Protein AF-A0A8I0CGJ6-F1 (afdb_monomer_lite)

Structure (mmCIF, N/CA/C/O backbone):
data_AF-A0A8I0CGJ6-F1
#
_entry.id   AF-A0A8I0CGJ6-F1
#
loop_
_atom_site.group_PDB
_atom_site.id
_atom_site.type_symbol
_atom_site.label_atom_id
_atom_site.label_alt_id
_atom_site.label_comp_id
_atom_site.label_asym_id
_atom_site.label_entity_id
_atom_site.label_seq_id
_atom_site.pdbx_PDB_ins_c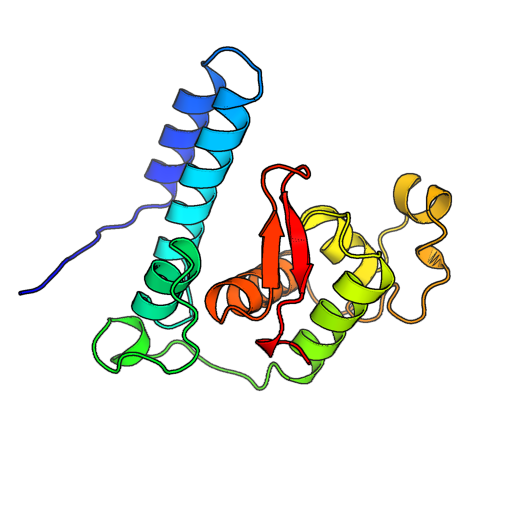ode
_atom_site.Cartn_x
_atom_site.Cartn_y
_atom_site.Cartn_z
_atom_site.occupancy
_atom_site.B_iso_or_equiv
_atom_site.auth_seq_id
_atom_site.auth_comp_id
_atom_site.auth_asym_id
_atom_site.auth_atom_id
_atom_site.pdbx_PDB_model_num
ATOM 1 N N . ALA A 1 1 ? 26.407 -3.279 -15.014 1.00 91.19 1 ALA A N 1
ATOM 2 C CA . ALA A 1 1 ? 26.591 -3.675 -13.604 1.00 91.19 1 ALA A CA 1
ATOM 3 C C . ALA A 1 1 ? 25.308 -4.336 -13.125 1.00 91.19 1 ALA A C 1
ATOM 5 O O . ALA A 1 1 ? 24.252 -3.995 -13.647 1.00 91.19 1 ALA A O 1
ATOM 6 N N . GLU A 1 2 ? 25.407 -5.261 -12.177 1.00 94.88 2 GLU A N 1
ATOM 7 C CA . GLU A 1 2 ? 24.281 -6.017 -11.623 1.00 94.88 2 GLU A CA 1
ATOM 8 C C . GLU A 1 2 ? 24.288 -5.888 -10.095 1.00 94.88 2 GLU A C 1
ATOM 10 O O . GLU A 1 2 ? 25.356 -5.780 -9.490 1.00 94.88 2 GLU A O 1
ATOM 15 N N . ALA A 1 3 ? 23.102 -5.867 -9.486 1.00 97.50 3 ALA A N 1
ATOM 16 C CA . ALA A 1 3 ? 22.920 -5.938 -8.042 1.00 97.50 3 ALA A CA 1
ATOM 17 C C . ALA A 1 3 ? 22.049 -7.159 -7.730 1.00 97.50 3 ALA A C 1
ATOM 19 O O . ALA A 1 3 ? 20.968 -7.295 -8.301 1.00 97.50 3 ALA A O 1
ATOM 20 N N . MET A 1 4 ? 22.521 -8.024 -6.831 1.00 96.75 4 MET A N 1
ATOM 21 C CA . MET A 1 4 ? 21.852 -9.271 -6.456 1.00 96.75 4 MET A CA 1
ATOM 22 C C . MET A 1 4 ? 21.513 -9.249 -4.963 1.00 96.75 4 MET A C 1
ATOM 24 O O . MET A 1 4 ? 22.396 -9.019 -4.137 1.00 96.75 4 MET A O 1
ATOM 28 N N . LEU A 1 5 ? 20.245 -9.491 -4.623 1.00 97.00 5 LEU A N 1
ATOM 29 C CA . LEU A 1 5 ? 19.765 -9.602 -3.244 1.00 97.00 5 LEU A CA 1
ATOM 30 C C . LEU A 1 5 ? 19.311 -11.039 -2.986 1.00 97.00 5 LEU A C 1
ATOM 32 O O . LEU A 1 5 ? 18.306 -11.481 -3.537 1.00 97.00 5 LEU A O 1
ATOM 36 N N . PHE A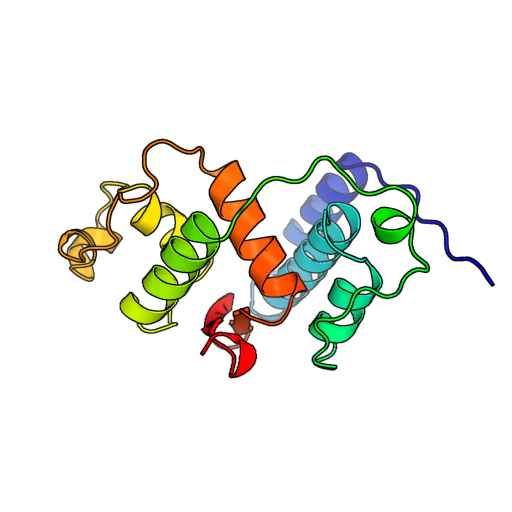 1 6 ? 20.026 -11.743 -2.115 1.00 97.25 6 PHE A N 1
ATOM 37 C CA . PHE A 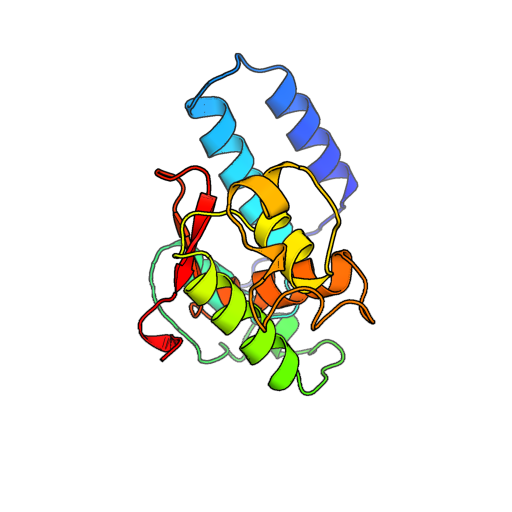1 6 ? 19.556 -12.999 -1.540 1.00 97.25 6 PHE A CA 1
ATOM 38 C C . PHE A 1 6 ? 18.685 -12.653 -0.338 1.00 97.25 6 PHE A C 1
ATOM 40 O O . PHE A 1 6 ? 19.150 -11.983 0.581 1.00 97.25 6 PHE A O 1
ATOM 47 N N . TYR A 1 7 ? 17.412 -13.037 -0.388 1.00 95.75 7 TYR A N 1
ATOM 48 C CA . TYR A 1 7 ? 16.422 -12.632 0.601 1.00 95.75 7 TYR A CA 1
ATOM 49 C C . TYR A 1 7 ? 15.850 -13.842 1.335 1.00 95.75 7 TYR A C 1
ATOM 51 O O . TYR A 1 7 ? 15.227 -14.703 0.712 1.00 95.75 7 TYR A O 1
ATOM 59 N N . ASP A 1 8 ? 16.019 -13.857 2.657 1.00 96.31 8 ASP A N 1
ATOM 60 C CA . ASP A 1 8 ? 15.332 -14.765 3.569 1.00 96.31 8 ASP A CA 1
ATOM 61 C C . ASP A 1 8 ? 14.394 -13.954 4.490 1.00 96.31 8 ASP A C 1
ATOM 63 O O . ASP A 1 8 ? 14.842 -13.027 5.177 1.00 96.31 8 ASP A O 1
ATOM 67 N N . PRO A 1 9 ? 13.085 -14.267 4.554 1.00 91.69 9 PRO A N 1
ATOM 68 C CA . PRO A 1 9 ? 12.170 -13.650 5.515 1.00 91.69 9 PRO A CA 1
ATOM 69 C C . PRO A 1 9 ? 12.632 -13.750 6.982 1.00 91.69 9 PRO A C 1
ATOM 71 O O . PRO A 1 9 ? 12.258 -12.901 7.801 1.00 91.69 9 PRO A O 1
ATOM 74 N N . ALA A 1 10 ? 13.451 -14.748 7.334 1.00 95.31 10 ALA A N 1
ATOM 75 C CA . ALA A 1 10 ? 14.038 -14.886 8.665 1.00 95.31 10 ALA A CA 1
ATOM 76 C C . ALA A 1 10 ? 14.974 -13.716 9.022 1.00 95.31 10 ALA A C 1
ATOM 78 O O . ALA A 1 10 ? 14.956 -13.256 10.168 1.00 95.31 10 ALA A O 1
ATOM 79 N N . ASP A 1 11 ? 15.705 -13.160 8.050 1.00 96.56 11 ASP A N 1
ATOM 80 C CA . ASP A 1 11 ? 16.577 -11.997 8.267 1.00 96.56 11 ASP A CA 1
ATOM 81 C C . ASP A 1 11 ? 15.758 -10.759 8.653 1.00 96.56 11 ASP A C 1
ATOM 83 O O . ASP A 1 11 ? 16.127 -9.987 9.542 1.00 96.56 11 ASP A O 1
ATOM 87 N N . MET A 1 12 ? 14.580 -10.599 8.045 1.00 94.25 12 MET A N 1
ATOM 88 C CA . MET A 1 12 ? 13.643 -9.533 8.402 1.00 94.25 12 MET A CA 1
ATOM 89 C C . MET A 1 12 ? 13.085 -9.699 9.814 1.00 94.25 12 MET A C 1
ATOM 91 O O . MET A 1 12 ? 12.923 -8.708 10.532 1.00 94.25 12 MET A O 1
ATOM 95 N N . ALA A 1 13 ? 12.786 -10.932 10.229 1.00 92.50 13 ALA A N 1
ATOM 96 C CA . ALA A 1 13 ? 12.346 -11.215 11.593 1.00 92.50 13 ALA A CA 1
ATOM 97 C C . ALA A 1 13 ? 13.450 -10.896 12.613 1.00 92.50 13 ALA A C 1
ATOM 99 O O . ALA A 1 13 ? 13.177 -10.276 13.644 1.00 92.50 13 ALA A O 1
ATOM 100 N N . TRP A 1 14 ? 14.700 -11.242 12.298 1.00 96.31 14 TRP A N 1
ATOM 101 C CA . TRP A 1 14 ? 15.856 -10.912 13.129 1.00 96.31 14 TRP A CA 1
ATOM 102 C C . TRP A 1 14 ? 16.058 -9.395 13.266 1.00 96.31 14 TRP A C 1
ATOM 104 O O . TRP A 1 14 ? 16.133 -8.890 14.388 1.00 96.31 14 TRP A O 1
ATOM 114 N N . LEU A 1 15 ? 16.035 -8.648 12.156 1.00 96.69 15 LEU A N 1
ATOM 115 C CA . LEU A 1 15 ? 16.150 -7.183 12.174 1.00 96.69 15 LEU A CA 1
ATOM 116 C C . LEU A 1 15 ? 15.029 -6.516 12.984 1.00 96.69 15 LEU A C 1
ATOM 118 O O . LEU A 1 15 ? 15.279 -5.540 13.693 1.00 96.69 15 LEU A O 1
ATOM 122 N N . ARG A 1 16 ? 13.798 -7.046 12.917 1.00 94.19 16 ARG A N 1
ATOM 123 C CA . ARG A 1 16 ? 12.679 -6.558 13.743 1.00 94.19 16 ARG A CA 1
ATOM 124 C C . ARG A 1 16 ? 12.944 -6.768 15.229 1.00 94.19 16 ARG A C 1
ATOM 126 O O . ARG A 1 16 ? 12.712 -5.843 16.003 1.00 94.19 16 ARG A O 1
ATOM 133 N N . ARG A 1 17 ? 13.481 -7.930 15.615 1.00 95.06 17 ARG A N 1
ATOM 134 C CA . ARG A 1 17 ? 13.849 -8.210 17.009 1.00 95.06 17 ARG A CA 1
ATOM 135 C C . ARG A 1 17 ? 14.907 -7.229 17.514 1.00 95.06 17 ARG A C 1
ATOM 137 O O . ARG A 1 17 ? 14.708 -6.607 18.550 1.00 95.06 17 ARG A O 1
ATOM 144 N N . CYS A 1 18 ? 15.982 -7.024 16.750 1.00 96.19 18 CYS A N 1
ATOM 145 C CA . CYS A 1 18 ? 17.025 -6.051 17.097 1.00 96.19 18 CYS A CA 1
ATOM 146 C C . CYS A 1 18 ? 16.476 -4.626 17.230 1.00 96.19 18 CYS A C 1
ATOM 148 O O . CYS A 1 18 ? 16.958 -3.838 18.041 1.00 96.19 18 CYS A O 1
ATOM 150 N N . LEU A 1 19 ? 15.470 -4.276 16.429 1.00 94.94 19 LEU A N 1
ATOM 151 C CA . LEU A 1 19 ? 14.837 -2.971 16.511 1.00 94.94 19 LEU A CA 1
ATOM 152 C C . LEU A 1 19 ? 13.992 -2.808 17.780 1.00 94.94 19 LEU A C 1
ATOM 154 O O . LEU A 1 19 ? 13.980 -1.729 18.367 1.00 94.94 19 LEU A O 1
ATOM 158 N N . GLU A 1 20 ? 13.296 -3.860 18.203 1.00 91.88 20 GLU A N 1
ATOM 159 C CA . GLU A 1 20 ? 12.437 -3.870 19.395 1.00 91.88 20 GLU A CA 1
ATOM 160 C C . GLU A 1 20 ? 13.213 -3.759 20.710 1.00 91.88 20 GLU A C 1
ATOM 162 O O . GLU A 1 20 ? 12.667 -3.266 21.693 1.00 91.88 20 GLU A O 1
ATOM 167 N N . GLU A 1 21 ? 14.495 -4.123 20.708 1.00 94.62 21 GLU A N 1
ATOM 168 C CA . GLU A 1 21 ? 15.409 -3.940 21.843 1.00 94.62 21 GLU A CA 1
ATOM 169 C C . GLU A 1 21 ? 15.812 -2.464 22.062 1.00 94.62 21 GLU A C 1
ATOM 171 O O . GLU A 1 21 ? 16.326 -2.109 23.125 1.00 94.62 21 GLU A O 1
ATOM 176 N N . LYS A 1 22 ? 15.580 -1.579 21.081 1.00 94.12 22 LYS A N 1
ATOM 177 C CA . LYS A 1 22 ? 15.893 -0.145 21.195 1.00 94.12 22 LYS A CA 1
ATOM 178 C C . LYS A 1 22 ? 14.854 0.615 22.038 1.00 94.12 22 LYS A C 1
ATOM 180 O O . LYS A 1 22 ? 13.699 0.194 22.120 1.00 94.12 22 LYS A O 1
ATOM 185 N N . PRO A 1 23 ? 15.220 1.779 22.614 1.00 94.69 23 PRO A N 1
ATOM 186 C CA . PRO A 1 23 ? 14.270 2.639 23.313 1.00 94.69 23 PRO A CA 1
ATOM 187 C C . PRO A 1 23 ? 13.087 3.030 22.427 1.00 94.69 23 PRO A C 1
ATOM 189 O O . PRO A 1 23 ? 13.263 3.414 21.269 1.00 94.69 23 PRO A O 1
ATOM 192 N N . GLN A 1 24 ? 11.885 2.965 22.998 1.00 92.88 24 GLN A N 1
ATOM 193 C CA . GLN A 1 24 ? 10.669 3.365 22.303 1.00 92.88 24 GLN A CA 1
ATOM 194 C C . GLN A 1 24 ? 10.651 4.867 22.028 1.00 92.88 24 GLN A C 1
ATOM 196 O O . GLN A 1 24 ? 11.099 5.678 22.841 1.00 92.88 24 GLN A O 1
ATOM 201 N N . GLY A 1 25 ? 10.088 5.232 20.881 1.00 89.94 25 GLY A N 1
ATOM 202 C CA . GLY A 1 25 ? 9.882 6.617 20.491 1.00 89.94 25 GLY A CA 1
ATOM 203 C C . GLY A 1 25 ? 9.978 6.817 18.986 1.00 89.94 25 GLY A C 1
ATOM 204 O O . GLY A 1 25 ? 10.171 5.880 18.213 1.00 89.94 25 GLY A O 1
ATOM 205 N N . GLN A 1 26 ? 9.907 8.084 18.582 1.00 87.75 26 GLN A N 1
ATOM 206 C CA . GLN A 1 26 ? 9.835 8.485 17.178 1.00 87.75 26 GLN A CA 1
ATOM 207 C C . GLN A 1 26 ? 10.980 7.924 16.319 1.00 87.75 26 GLN A C 1
ATOM 209 O O . G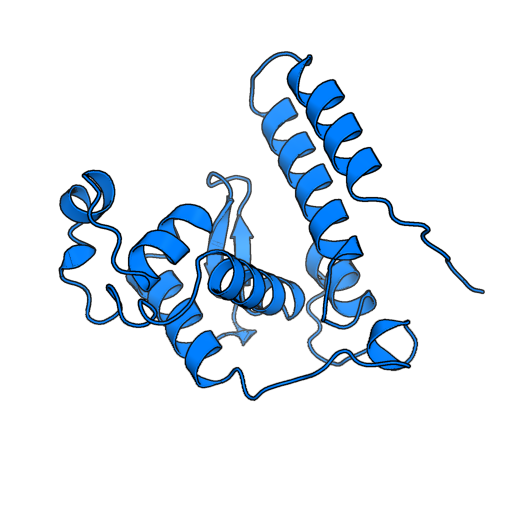LN A 1 26 ? 10.767 7.561 15.164 1.00 87.75 26 GLN A O 1
ATOM 214 N N . LEU A 1 27 ? 12.196 7.831 16.868 1.00 90.31 27 LEU A N 1
ATOM 215 C CA . LEU A 1 27 ? 13.340 7.281 16.140 1.00 90.31 27 LEU A CA 1
ATOM 216 C C . LEU A 1 27 ? 13.144 5.792 15.814 1.00 90.31 27 LEU A C 1
ATOM 218 O O . LEU A 1 27 ? 13.372 5.386 14.674 1.00 90.31 27 LEU A O 1
ATOM 222 N N . GLN A 1 28 ? 12.677 5.000 16.784 1.00 92.06 28 GLN A N 1
ATOM 223 C CA . GLN A 1 28 ? 12.389 3.579 16.585 1.00 92.06 28 GLN A CA 1
ATOM 224 C C . GLN A 1 28 ? 11.268 3.387 15.555 1.00 92.06 28 GLN A C 1
ATOM 226 O O . GLN A 1 28 ? 11.352 2.484 14.724 1.00 92.06 28 GLN A O 1
ATOM 231 N N . ASP A 1 29 ? 10.254 4.257 15.551 1.00 86.25 29 ASP A N 1
ATOM 232 C CA . ASP A 1 29 ? 9.165 4.216 14.567 1.00 86.25 29 ASP A CA 1
ATOM 233 C C . ASP A 1 29 ? 9.662 4.486 13.139 1.00 86.25 29 ASP A C 1
ATOM 235 O O . ASP A 1 29 ? 9.279 3.785 12.198 1.00 86.25 29 ASP A O 1
ATOM 239 N N . ILE A 1 30 ? 10.561 5.462 12.967 1.00 88.81 30 ILE A N 1
ATOM 240 C CA . ILE A 1 30 ? 11.186 5.767 11.671 1.00 88.81 30 ILE A CA 1
ATOM 241 C C . ILE A 1 30 ? 12.024 4.582 11.186 1.00 88.81 30 ILE A C 1
ATOM 243 O O . ILE A 1 30 ? 11.933 4.187 10.022 1.00 88.81 30 ILE A O 1
ATOM 247 N N . GLU A 1 31 ? 12.842 3.996 12.057 1.00 93.31 31 GLU A N 1
ATOM 248 C CA . GLU A 1 31 ? 13.638 2.816 11.714 1.00 93.31 31 GLU A CA 1
ATOM 249 C C . GLU A 1 31 ? 12.752 1.608 11.377 1.00 93.31 31 GLU A C 1
ATOM 251 O O . GLU A 1 31 ? 13.028 0.896 10.409 1.00 93.31 31 GLU A O 1
ATOM 256 N N . ARG A 1 32 ? 11.638 1.421 12.099 1.00 90.94 32 ARG A N 1
ATOM 257 C CA . ARG A 1 32 ? 10.642 0.375 11.814 1.00 90.94 32 ARG A CA 1
ATOM 258 C C . ARG A 1 32 ? 10.032 0.569 10.441 1.00 90.94 32 ARG A C 1
ATOM 260 O O . ARG A 1 32 ? 9.861 -0.396 9.697 1.00 90.94 32 ARG A O 1
ATOM 267 N N . HIS A 1 33 ? 9.730 1.814 10.093 1.00 86.88 33 HIS A N 1
ATOM 268 C CA . HIS A 1 33 ? 9.220 2.150 8.778 1.00 86.88 33 HIS A CA 1
ATOM 269 C C . HIS A 1 33 ? 10.240 1.837 7.673 1.00 86.88 33 HIS A C 1
ATOM 271 O O . HIS A 1 33 ? 9.893 1.145 6.717 1.00 86.88 33 HIS A O 1
ATOM 277 N N . LYS A 1 34 ? 11.505 2.250 7.832 1.00 92.56 34 LYS A N 1
ATOM 278 C CA . LYS A 1 34 ? 12.584 1.930 6.876 1.00 92.56 34 LYS A CA 1
ATOM 279 C C . LYS A 1 34 ? 12.764 0.423 6.695 1.00 92.56 34 LYS A C 1
ATOM 281 O O . LYS A 1 34 ? 12.875 -0.050 5.567 1.00 92.56 34 LYS A O 1
ATOM 286 N N . LEU A 1 35 ? 12.746 -0.335 7.792 1.00 94.25 35 LEU A N 1
ATOM 287 C CA . LEU A 1 35 ? 12.835 -1.791 7.745 1.00 94.25 35 LEU A CA 1
ATOM 288 C C . LEU A 1 35 ? 11.646 -2.389 6.982 1.00 94.25 35 LEU A C 1
ATOM 290 O O . LEU A 1 35 ? 11.832 -3.189 6.069 1.00 94.25 35 LEU A O 1
ATOM 294 N N . ASN A 1 36 ? 10.422 -1.961 7.291 1.00 88.75 36 ASN A N 1
ATOM 295 C CA . ASN A 1 36 ? 9.232 -2.422 6.579 1.00 88.75 36 ASN A CA 1
ATOM 296 C C . ASN A 1 36 ? 9.260 -2.068 5.084 1.00 88.75 36 ASN A C 1
ATOM 298 O O . ASN A 1 36 ? 8.825 -2.887 4.277 1.00 88.75 36 ASN A O 1
ATOM 302 N N . ALA A 1 37 ? 9.798 -0.904 4.706 1.00 90.12 37 ALA A N 1
ATOM 303 C CA . ALA A 1 37 ? 9.992 -0.525 3.307 1.00 90.12 37 ALA A CA 1
ATOM 304 C C . ALA A 1 37 ? 10.995 -1.452 2.597 1.00 90.12 37 ALA A C 1
ATOM 306 O O . ALA A 1 37 ? 10.738 -1.876 1.473 1.00 90.12 37 ALA A O 1
ATOM 307 N N . MET A 1 38 ? 12.087 -1.842 3.265 1.00 94.81 38 MET A N 1
ATOM 308 C CA . MET A 1 38 ? 13.053 -2.805 2.718 1.00 94.81 38 MET A CA 1
ATOM 309 C C . MET A 1 38 ? 12.433 -4.195 2.515 1.00 94.81 38 MET A C 1
ATOM 311 O O . MET A 1 38 ? 12.623 -4.815 1.468 1.00 94.81 38 MET A O 1
ATOM 315 N N . GLY A 1 39 ? 11.635 -4.661 3.481 1.00 92.31 39 GLY A N 1
ATOM 316 C CA . GLY A 1 39 ? 10.871 -5.903 3.338 1.00 92.31 39 GLY A CA 1
ATOM 317 C C . GLY A 1 39 ? 9.874 -5.836 2.178 1.00 92.31 39 GLY A C 1
ATOM 318 O O . GLY A 1 39 ? 9.822 -6.743 1.355 1.00 92.31 39 GLY A O 1
ATOM 319 N N . ALA A 1 40 ? 9.139 -4.726 2.055 1.00 88.88 40 ALA A N 1
ATOM 320 C CA . ALA A 1 40 ? 8.216 -4.508 0.943 1.00 88.88 40 ALA A CA 1
ATOM 321 C C . ALA A 1 40 ? 8.932 -4.459 -0.417 1.00 88.88 40 ALA A C 1
ATOM 323 O O . ALA A 1 40 ? 8.399 -4.980 -1.395 1.00 88.88 40 ALA A O 1
ATOM 324 N N . PHE A 1 41 ? 10.141 -3.890 -0.481 1.00 94.38 41 PHE A N 1
ATOM 325 C CA . PHE A 1 41 ? 10.978 -3.914 -1.679 1.00 94.38 41 PHE A CA 1
ATOM 326 C C . PHE A 1 41 ? 11.385 -5.334 -2.065 1.00 94.38 41 PHE A C 1
ATOM 328 O O . PHE A 1 41 ? 11.260 -5.683 -3.238 1.00 94.38 41 PHE A O 1
ATOM 335 N N . ALA A 1 42 ? 11.835 -6.152 -1.110 1.00 94.06 42 ALA A N 1
ATOM 336 C CA . ALA A 1 42 ? 12.235 -7.535 -1.367 1.00 94.06 42 ALA A CA 1
ATOM 337 C C . ALA A 1 42 ? 11.046 -8.404 -1.818 1.00 94.06 42 ALA A C 1
ATOM 339 O O . ALA A 1 42 ? 11.149 -9.169 -2.777 1.00 94.06 42 ALA A O 1
ATOM 340 N N . GLU A 1 43 ? 9.878 -8.205 -1.208 1.00 90.19 43 GLU A N 1
ATOM 341 C CA . GLU A 1 43 ? 8.643 -8.926 -1.530 1.00 90.19 43 GLU A CA 1
ATOM 342 C C . GLU A 1 43 ? 7.854 -8.322 -2.704 1.00 90.19 43 GLU A C 1
ATOM 344 O O . GLU A 1 43 ? 6.765 -8.800 -2.999 1.00 90.19 43 GLU A O 1
ATOM 349 N N . ALA A 1 44 ? 8.326 -7.259 -3.361 1.00 90.94 44 ALA A N 1
ATOM 350 C CA . ALA A 1 44 ? 7.534 -6.567 -4.376 1.00 90.94 44 ALA A CA 1
ATOM 351 C C . ALA A 1 44 ? 7.196 -7.455 -5.591 1.00 90.94 44 ALA A C 1
ATOM 353 O O . ALA A 1 44 ? 8.071 -8.079 -6.182 1.00 90.94 44 ALA A O 1
ATOM 354 N N . GLN A 1 45 ? 5.929 -7.428 -6.018 1.00 89.31 45 GLN A N 1
ATOM 355 C CA . GLN A 1 45 ? 5.461 -8.008 -7.291 1.00 89.31 45 GLN A CA 1
ATOM 356 C C . GLN A 1 45 ? 5.402 -6.973 -8.431 1.00 89.31 45 GLN A C 1
ATOM 358 O O . GLN A 1 45 ? 4.918 -7.254 -9.523 1.00 89.31 45 GLN A O 1
ATOM 363 N N . THR A 1 46 ? 5.881 -5.757 -8.175 1.00 91.75 46 THR A N 1
ATOM 364 C CA . THR A 1 46 ? 5.987 -4.649 -9.132 1.00 91.75 46 THR A CA 1
ATOM 365 C C . THR A 1 46 ? 7.450 -4.410 -9.489 1.00 91.75 46 THR A C 1
ATOM 367 O O . THR A 1 46 ? 8.343 -4.807 -8.743 1.00 91.75 46 THR A O 1
ATOM 370 N N . CYS A 1 47 ? 7.713 -3.710 -10.596 1.00 95.31 47 CYS A N 1
ATOM 371 C CA . CYS A 1 47 ? 9.071 -3.344 -11.008 1.00 95.31 47 CYS A CA 1
ATOM 372 C C . CYS A 1 47 ? 9.906 -2.800 -9.830 1.00 95.31 47 CYS A C 1
ATOM 374 O O . CYS A 1 47 ? 9.556 -1.773 -9.245 1.00 95.31 47 CYS A O 1
ATOM 376 N N . ARG A 1 48 ? 11.044 -3.443 -9.520 1.00 96.19 48 ARG A N 1
ATOM 377 C CA . ARG A 1 48 ? 11.940 -3.060 -8.407 1.00 96.19 48 ARG A CA 1
ATOM 378 C C . ARG A 1 48 ? 12.353 -1.595 -8.466 1.00 96.19 48 ARG A C 1
ATOM 380 O O . ARG A 1 48 ? 12.421 -0.915 -7.447 1.00 96.19 48 ARG A O 1
ATOM 387 N N . ARG A 1 49 ? 12.629 -1.103 -9.677 1.00 96.00 49 ARG A N 1
ATOM 388 C CA . ARG A 1 49 ? 13.069 0.278 -9.887 1.00 96.00 49 ARG A CA 1
ATOM 389 C C . ARG A 1 49 ? 11.965 1.275 -9.553 1.00 96.00 49 ARG A C 1
ATOM 391 O O . ARG A 1 49 ? 12.279 2.311 -8.990 1.00 96.00 49 ARG A O 1
ATOM 398 N N . LEU A 1 50 ? 10.701 0.955 -9.832 1.00 94.38 50 LEU A N 1
ATOM 399 C CA . LEU A 1 50 ? 9.584 1.810 -9.426 1.00 94.38 50 LEU A CA 1
ATOM 400 C C . LEU A 1 50 ? 9.502 1.929 -7.906 1.00 94.38 50 LEU A C 1
ATOM 402 O O . LEU A 1 50 ? 9.404 3.039 -7.398 1.00 94.38 50 LEU A O 1
ATOM 406 N N . VAL A 1 51 ? 9.638 0.810 -7.186 1.00 94.19 51 VAL A N 1
ATOM 407 C CA . VAL A 1 51 ? 9.645 0.813 -5.714 1.00 94.19 51 VAL A CA 1
ATOM 408 C C . VAL A 1 51 ? 10.742 1.732 -5.172 1.00 94.19 51 VAL A C 1
ATOM 410 O O . VAL A 1 51 ? 10.468 2.577 -4.325 1.00 94.19 51 VAL A O 1
ATOM 413 N N . LEU A 1 52 ? 11.970 1.596 -5.685 1.00 94.75 52 LEU A N 1
ATOM 414 C CA . LEU A 1 52 ? 13.109 2.411 -5.253 1.00 94.75 52 LEU A CA 1
ATOM 415 C C . LEU A 1 52 ? 12.910 3.896 -5.563 1.00 94.75 52 LEU A C 1
ATOM 417 O O . LEU A 1 52 ? 13.070 4.724 -4.673 1.00 94.75 52 LEU A O 1
ATOM 421 N N . LEU A 1 53 ? 12.554 4.237 -6.803 1.00 92.81 53 LEU A N 1
ATOM 422 C CA . LEU A 1 53 ? 12.401 5.632 -7.222 1.00 92.81 53 LEU A CA 1
ATOM 423 C C . LEU A 1 53 ? 11.262 6.319 -6.458 1.00 92.81 53 LEU A C 1
ATOM 425 O O . LEU A 1 53 ? 11.462 7.390 -5.887 1.00 92.81 53 LEU A O 1
ATOM 429 N N . ASN A 1 54 ? 10.107 5.660 -6.337 1.00 90.19 54 ASN A N 1
ATOM 430 C CA . ASN A 1 54 ? 8.965 6.215 -5.612 1.00 90.19 54 ASN A CA 1
ATOM 431 C C . ASN A 1 54 ? 9.233 6.337 -4.102 1.00 90.19 54 ASN A C 1
ATOM 433 O O . ASN A 1 54 ? 8.757 7.287 -3.484 1.00 90.19 54 ASN A O 1
ATOM 437 N N . TYR A 1 55 ? 10.045 5.452 -3.509 1.00 89.62 55 TYR A N 1
ATOM 438 C CA . TYR A 1 55 ? 10.494 5.603 -2.118 1.00 89.62 55 TYR A CA 1
ATOM 439 C C . TYR A 1 55 ? 11.299 6.896 -1.899 1.00 89.62 55 TYR A C 1
ATOM 441 O O . TYR A 1 55 ? 11.140 7.551 -0.869 1.00 89.62 55 TYR A O 1
ATOM 449 N N . PHE A 1 56 ? 12.120 7.300 -2.873 1.00 90.62 56 PHE A N 1
ATOM 450 C CA . PHE A 1 56 ? 12.897 8.546 -2.823 1.00 90.62 56 PHE A CA 1
ATOM 451 C C . PHE A 1 56 ? 12.148 9.776 -3.366 1.00 90.62 56 PHE A C 1
ATOM 453 O O . PHE A 1 56 ? 12.729 10.856 -3.449 1.00 90.62 56 PHE A O 1
ATOM 460 N N . GLY A 1 57 ? 10.860 9.646 -3.698 1.00 85.38 57 GLY A N 1
ATOM 461 C CA . GLY A 1 57 ? 10.052 10.747 -4.229 1.00 85.38 57 GLY A CA 1
ATOM 462 C C . GLY A 1 57 ? 10.269 11.035 -5.718 1.00 85.38 57 GLY A C 1
ATOM 463 O O . GLY A 1 57 ? 9.764 12.035 -6.225 1.00 85.38 57 GLY A O 1
ATOM 464 N N . GLU A 1 58 ? 10.970 10.160 -6.441 1.00 86.88 58 GLU A N 1
ATOM 465 C CA . GLU A 1 58 ? 11.102 10.221 -7.898 1.00 86.88 58 GLU A CA 1
ATOM 466 C C . GLU A 1 58 ? 9.913 9.515 -8.564 1.00 86.88 58 GLU A C 1
ATOM 468 O O . GLU A 1 58 ? 10.004 8.366 -9.000 1.00 86.88 58 GLU A O 1
ATOM 473 N N . GLY A 1 59 ? 8.776 10.218 -8.613 1.00 79.69 59 GLY A N 1
ATOM 474 C CA . GLY A 1 59 ? 7.509 9.718 -9.150 1.00 79.69 59 GLY A CA 1
ATOM 475 C C . GLY A 1 59 ? 7.637 9.098 -10.545 1.00 79.69 59 GLY A C 1
ATOM 476 O O . GLY A 1 59 ? 7.838 9.813 -11.527 1.00 79.69 59 GLY A O 1
ATOM 477 N N . ARG A 1 60 ? 7.477 7.773 -10.648 1.00 84.88 60 ARG A N 1
ATOM 478 C CA . ARG A 1 60 ? 7.464 7.038 -11.923 1.00 84.88 60 ARG A CA 1
ATOM 479 C C . ARG A 1 60 ? 6.431 5.915 -11.896 1.00 84.88 60 ARG A C 1
ATOM 481 O O . ARG A 1 60 ? 6.272 5.238 -10.882 1.00 84.88 60 ARG A O 1
ATOM 488 N N . GLN A 1 61 ? 5.769 5.693 -13.031 1.00 85.31 61 GLN A N 1
ATOM 489 C CA . GLN A 1 61 ? 4.789 4.613 -13.214 1.00 85.31 61 GLN A CA 1
ATOM 490 C C . GLN A 1 61 ? 5.239 3.575 -14.252 1.00 85.31 61 GLN A C 1
ATOM 492 O O . GLN A 1 61 ? 4.806 2.427 -14.208 1.00 85.31 61 GLN A O 1
ATOM 497 N N . GLU A 1 62 ? 6.136 3.951 -15.167 1.00 91.31 62 GLU A N 1
ATOM 498 C CA . GLU A 1 62 ? 6.598 3.060 -16.231 1.00 91.31 62 GLU A CA 1
ATOM 499 C C . GLU A 1 62 ? 7.632 2.033 -15.730 1.00 91.31 62 GLU A C 1
ATOM 501 O O . GLU A 1 62 ? 8.644 2.411 -15.121 1.00 91.31 62 GLU A O 1
ATOM 506 N N . PRO A 1 63 ? 7.424 0.728 -15.995 1.00 93.56 63 PRO A N 1
ATOM 507 C CA . PRO A 1 63 ? 8.358 -0.316 -15.594 1.00 93.56 63 PRO A CA 1
ATOM 508 C C . PRO A 1 63 ? 9.710 -0.149 -16.296 1.00 93.56 63 PRO A C 1
ATOM 510 O O . PRO A 1 63 ? 9.807 0.321 -17.423 1.00 93.56 63 PRO A O 1
ATOM 513 N N . CYS A 1 64 ? 10.789 -0.572 -15.637 1.00 96.06 64 CYS A N 1
ATOM 514 C CA . CYS A 1 64 ? 12.139 -0.282 -16.116 1.00 96.06 64 CYS A CA 1
ATOM 515 C C . CYS A 1 64 ? 12.671 -1.213 -17.213 1.00 96.06 64 CYS A C 1
ATOM 517 O O . CYS A 1 64 ? 13.745 -0.935 -17.743 1.00 96.06 64 CYS A O 1
ATOM 519 N N . GLY A 1 65 ? 12.004 -2.343 -17.470 1.00 96.56 65 GLY A N 1
ATOM 520 C CA . GLY A 1 65 ? 12.442 -3.356 -18.439 1.00 96.56 65 GLY A CA 1
ATOM 521 C C . GLY A 1 65 ? 13.773 -4.050 -18.112 1.00 96.56 65 GLY A C 1
ATOM 522 O O . GLY A 1 65 ? 14.315 -4.737 -18.965 1.00 96.56 65 GLY A O 1
ATOM 523 N N . ASN A 1 66 ? 14.334 -3.849 -16.912 1.00 97.69 66 ASN A N 1
ATOM 524 C CA . ASN A 1 66 ? 15.695 -4.282 -16.573 1.00 97.69 66 ASN A CA 1
ATOM 525 C C . ASN A 1 66 ? 15.862 -4.624 -15.075 1.00 97.69 66 ASN A C 1
ATOM 527 O O . ASN A 1 66 ? 16.833 -4.222 -14.434 1.00 97.69 66 ASN A O 1
ATOM 531 N N . CYS A 1 67 ? 14.861 -5.273 -14.480 1.00 97.56 67 CYS A N 1
ATOM 532 C CA . CYS A 1 67 ? 14.941 -5.888 -13.149 1.00 97.56 67 CYS A CA 1
ATOM 533 C C . CYS A 1 67 ? 14.278 -7.264 -13.199 1.00 97.56 67 CYS A C 1
ATOM 535 O O . CYS A 1 67 ? 13.493 -7.506 -14.114 1.00 97.56 67 CYS A O 1
ATOM 537 N N . ASP A 1 68 ? 14.544 -8.117 -12.213 1.00 96.31 68 ASP A N 1
ATOM 538 C CA . ASP A 1 68 ? 13.981 -9.469 -12.091 1.00 96.31 68 ASP A CA 1
ATOM 539 C C . ASP A 1 68 ? 12.466 -9.500 -12.344 1.00 96.31 68 ASP A C 1
ATOM 541 O O . ASP A 1 68 ? 12.018 -10.205 -13.236 1.00 96.31 68 ASP A O 1
ATOM 545 N N . ILE A 1 69 ? 11.689 -8.630 -11.689 1.00 95.44 69 ILE A N 1
ATOM 546 C CA . ILE A 1 69 ? 10.224 -8.578 -11.864 1.00 95.44 69 ILE A CA 1
ATOM 547 C C . ILE A 1 69 ? 9.791 -8.144 -13.277 1.00 95.44 69 ILE A C 1
ATOM 549 O O . ILE A 1 69 ? 8.706 -8.492 -13.732 1.00 95.44 69 ILE A O 1
ATOM 553 N N . CYS A 1 70 ? 10.599 -7.348 -13.982 1.00 95.44 70 CYS A N 1
ATOM 554 C CA . CYS A 1 70 ? 10.290 -6.973 -15.366 1.00 95.44 70 CYS A CA 1
ATOM 555 C C . CYS A 1 70 ? 10.689 -8.059 -16.368 1.00 95.44 70 CYS A C 1
ATOM 557 O O . CYS A 1 70 ? 10.079 -8.139 -17.430 1.00 95.44 70 CYS A O 1
ATOM 559 N N . LEU A 1 71 ? 11.737 -8.822 -16.060 1.00 96.31 71 LEU A N 1
ATOM 560 C CA . LEU A 1 71 ? 12.315 -9.826 -16.950 1.00 96.31 71 LEU A CA 1
ATOM 561 C C . LEU A 1 71 ? 11.619 -11.184 -16.806 1.00 96.31 71 LEU A C 1
ATOM 563 O O . LEU A 1 71 ? 11.455 -11.880 -17.802 1.00 96.31 71 LEU A O 1
ATOM 567 N N . ASP A 1 72 ? 11.167 -11.518 -15.597 1.00 93.81 72 A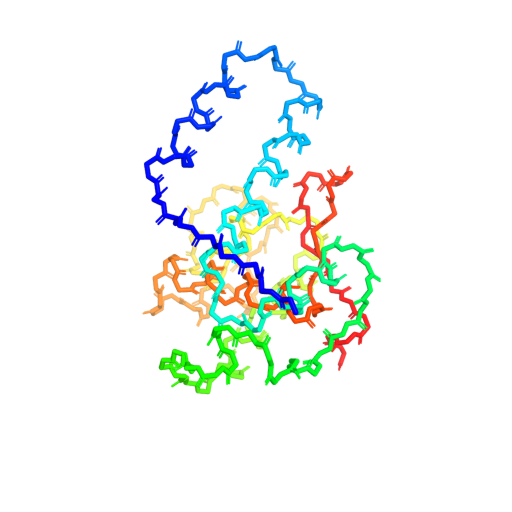SP A N 1
ATOM 568 C CA . ASP A 1 72 ? 10.371 -12.705 -15.280 1.00 93.81 72 ASP A CA 1
ATOM 569 C C . ASP A 1 72 ? 9.156 -12.306 -14.416 1.00 93.81 72 ASP A C 1
ATOM 571 O O . ASP A 1 72 ? 9.199 -12.361 -13.181 1.00 93.81 72 ASP A O 1
ATOM 575 N N . PRO A 1 73 ? 8.078 -11.790 -15.041 1.00 90.62 73 PRO A N 1
ATOM 576 C CA . PRO A 1 73 ? 6.946 -11.247 -14.304 1.00 90.62 73 PRO A CA 1
ATOM 577 C C . PRO A 1 73 ? 6.187 -12.314 -13.499 1.00 90.62 73 PRO A C 1
ATOM 579 O O . PRO A 1 73 ? 5.882 -13.388 -14.023 1.00 90.62 73 PRO A O 1
ATOM 582 N N . PRO A 1 74 ? 5.770 -12.009 -12.254 1.00 87.94 74 PRO A N 1
ATOM 583 C CA . PRO A 1 74 ? 4.890 -12.891 -11.496 1.00 87.94 74 PRO A CA 1
ATOM 584 C C . PRO A 1 74 ? 3.516 -13.001 -12.170 1.00 87.94 74 PRO A C 1
ATOM 586 O O . PRO A 1 74 ? 3.139 -12.171 -12.997 1.00 87.94 74 PRO A O 1
ATOM 589 N N . LYS A 1 75 ? 2.718 -14.001 -11.775 1.00 88.69 75 LYS A N 1
ATOM 590 C CA . LYS A 1 75 ? 1.336 -14.145 -12.261 1.00 88.69 75 LYS A CA 1
ATOM 591 C C . LYS A 1 75 ? 0.527 -12.879 -11.968 1.00 88.69 75 LYS A C 1
ATOM 593 O O . LYS A 1 75 ? 0.436 -12.450 -10.820 1.00 88.69 75 LYS A O 1
ATOM 598 N N . GLN A 1 76 ? -0.085 -12.326 -13.009 1.00 87.75 76 GLN A N 1
ATOM 599 C CA . GLN A 1 76 ? -0.875 -11.100 -12.944 1.00 87.75 76 GLN A CA 1
ATOM 600 C C . GLN A 1 76 ? -2.374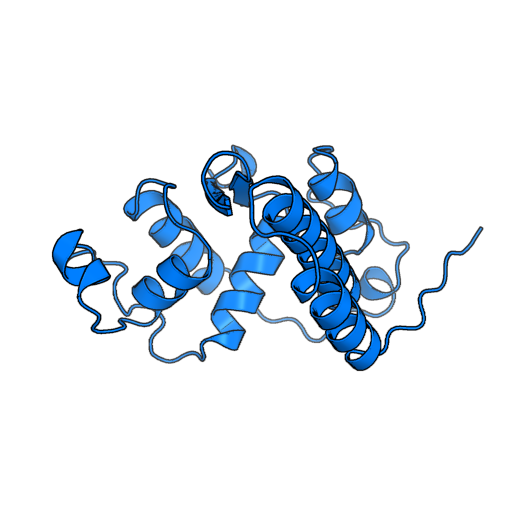 -11.405 -12.994 1.00 87.75 76 GLN A C 1
ATOM 602 O O . GLN A 1 76 ? -2.800 -12.445 -13.499 1.00 87.75 76 GLN A O 1
ATOM 607 N N . TYR A 1 77 ? -3.171 -10.469 -12.490 1.00 91.69 77 TYR A N 1
ATOM 608 C CA . TYR A 1 77 ? -4.618 -10.421 -12.674 1.00 91.69 77 TYR A CA 1
ATOM 609 C C . TYR A 1 77 ? -5.039 -8.961 -12.870 1.00 91.69 77 TYR A C 1
ATOM 611 O O . TYR A 1 77 ? -4.289 -8.048 -12.519 1.00 91.69 77 TYR A O 1
ATOM 619 N N . ASP A 1 78 ? -6.232 -8.733 -13.418 1.00 92.62 78 ASP A N 1
ATOM 620 C CA . ASP A 1 78 ? -6.788 -7.383 -13.491 1.00 92.62 78 ASP A CA 1
ATOM 621 C C . ASP A 1 78 ? -7.216 -6.910 -12.094 1.00 92.62 78 ASP A C 1
ATOM 623 O O . ASP A 1 78 ? -8.245 -7.321 -11.554 1.00 92.62 78 ASP A O 1
ATOM 627 N N . GLY A 1 79 ? -6.388 -6.051 -11.501 1.00 93.00 79 GLY A N 1
ATOM 628 C CA . GLY A 1 79 ? -6.606 -5.461 -10.184 1.00 93.00 79 GLY A CA 1
ATOM 629 C C . GLY A 1 79 ? -7.406 -4.161 -10.208 1.00 93.00 79 GLY A C 1
ATOM 630 O O . GLY A 1 79 ? -7.509 -3.518 -9.165 1.00 93.00 79 GLY A O 1
ATOM 631 N N . SER A 1 80 ? -7.962 -3.740 -11.351 1.00 94.88 80 SER A N 1
ATOM 632 C CA . SER A 1 80 ? -8.597 -2.420 -11.502 1.00 94.88 80 SER A CA 1
ATOM 633 C C . SER A 1 80 ? -9.705 -2.162 -10.475 1.00 94.88 80 SER A C 1
ATOM 635 O O . SER A 1 80 ? -9.742 -1.103 -9.847 1.00 94.88 80 SER A O 1
ATOM 637 N N . THR A 1 81 ? -10.582 -3.142 -10.236 1.00 96.81 81 THR A N 1
ATOM 638 C CA . THR A 1 81 ? -11.642 -3.028 -9.219 1.00 96.81 81 THR A CA 1
ATOM 639 C C . THR A 1 81 ? -11.073 -2.941 -7.801 1.00 96.81 81 THR A C 1
ATOM 641 O O . THR A 1 81 ? -11.547 -2.143 -6.993 1.00 96.81 81 THR A O 1
ATOM 644 N N . ASP A 1 82 ? -10.026 -3.708 -7.497 1.00 97.62 82 ASP A N 1
ATOM 645 C CA . ASP A 1 82 ? -9.394 -3.695 -6.175 1.00 97.62 82 ASP A CA 1
ATOM 646 C C . ASP A 1 82 ? -8.674 -2.373 -5.915 1.00 97.62 82 ASP A C 1
ATOM 648 O O . ASP A 1 82 ? -8.799 -1.794 -4.833 1.00 97.62 82 ASP A O 1
ATOM 652 N N . ALA A 1 83 ? -7.986 -1.847 -6.929 1.00 96.69 83 ALA A N 1
ATOM 653 C CA . ALA A 1 83 ? -7.382 -0.526 -6.890 1.00 96.69 83 ALA A CA 1
ATOM 654 C C . ALA A 1 83 ? -8.438 0.550 -6.610 1.00 96.69 83 ALA A C 1
ATOM 656 O O . ALA A 1 83 ? -8.264 1.354 -5.695 1.00 96.69 83 ALA A O 1
ATOM 657 N N . GLN A 1 84 ? -9.568 0.526 -7.324 1.00 97.19 84 GLN A N 1
ATOM 658 C CA . GLN A 1 84 ? -10.671 1.460 -7.089 1.00 97.19 84 GLN A CA 1
ATOM 659 C C . GLN A 1 84 ? -11.207 1.361 -5.658 1.00 97.19 84 GLN A C 1
ATOM 661 O O . GLN A 1 84 ? -11.350 2.389 -4.997 1.00 97.19 84 GLN A O 1
ATOM 666 N N . ILE A 1 85 ? -11.460 0.155 -5.139 1.00 98.06 85 ILE A N 1
ATOM 667 C CA . ILE A 1 85 ? -11.931 -0.036 -3.756 1.00 98.06 85 ILE A CA 1
ATOM 668 C C . ILE A 1 85 ? -10.921 0.541 -2.757 1.00 98.06 85 ILE A C 1
ATOM 670 O O . ILE A 1 85 ? -11.307 1.304 -1.864 1.00 98.06 85 ILE A O 1
ATOM 674 N N . ALA A 1 86 ? -9.634 0.229 -2.915 1.00 98.25 86 ALA A N 1
ATOM 675 C CA . ALA A 1 86 ? -8.584 0.695 -2.017 1.00 98.25 86 ALA A CA 1
ATOM 676 C C . ALA A 1 86 ? -8.422 2.225 -2.056 1.00 98.25 86 ALA A C 1
ATOM 678 O O . ALA A 1 86 ? -8.521 2.874 -1.011 1.00 98.25 86 ALA A O 1
ATOM 679 N N . LEU A 1 87 ? -8.258 2.818 -3.244 1.00 97.88 87 LEU A N 1
ATOM 680 C CA . LEU A 1 87 ? -8.101 4.268 -3.426 1.00 97.88 87 LEU A CA 1
ATOM 681 C C . LEU A 1 87 ? -9.329 5.030 -2.915 1.00 97.88 87 LEU A C 1
ATOM 683 O O . LEU A 1 87 ? -9.212 6.005 -2.169 1.00 97.88 87 LEU A O 1
ATOM 687 N N . SER A 1 88 ? -10.526 4.542 -3.245 1.00 97.62 88 SER A N 1
ATOM 688 C CA . SER A 1 88 ? -11.774 5.167 -2.816 1.00 97.62 88 SER A CA 1
ATOM 689 C C . SER A 1 88 ? -12.002 5.037 -1.307 1.00 97.62 88 SER A C 1
ATOM 691 O O . SER A 1 88 ? -12.606 5.923 -0.699 1.00 97.62 88 SER A O 1
ATOM 693 N N . THR A 1 89 ? -11.496 3.974 -0.674 1.00 98.19 89 THR A N 1
ATOM 694 C CA . THR A 1 89 ? -11.507 3.850 0.790 1.00 98.19 89 THR A CA 1
ATOM 695 C C . THR A 1 89 ? -10.556 4.851 1.433 1.00 98.19 89 THR A C 1
ATOM 697 O O . THR A 1 89 ? -10.989 5.585 2.318 1.00 98.19 89 THR A O 1
ATOM 700 N N . ILE A 1 90 ? -9.308 4.943 0.956 1.00 98.00 90 ILE A N 1
ATOM 701 C CA . ILE A 1 90 ? -8.300 5.902 1.447 1.00 98.00 90 ILE A CA 1
ATOM 702 C C . ILE A 1 90 ? -8.841 7.340 1.389 1.00 98.00 90 ILE A C 1
ATOM 704 O O . ILE A 1 90 ? -8.750 8.075 2.377 1.00 98.00 90 ILE A O 1
ATOM 708 N N . GLY A 1 91 ? -9.474 7.714 0.272 1.00 97.19 91 GLY A N 1
ATOM 709 C CA . GLY A 1 91 ? -10.123 9.018 0.120 1.00 97.19 91 GLY A CA 1
ATOM 710 C C . GLY A 1 91 ? -11.282 9.233 1.102 1.00 97.19 91 GLY A C 1
ATOM 711 O O . GLY A 1 91 ? -11.354 10.274 1.753 1.00 97.19 91 GLY A O 1
ATOM 712 N N . ARG A 1 92 ? -12.171 8.242 1.276 1.00 97.12 92 ARG A N 1
ATOM 713 C CA . ARG A 1 92 ? -13.352 8.361 2.159 1.00 97.12 92 ARG A CA 1
ATOM 714 C C . ARG A 1 92 ? -13.034 8.378 3.650 1.00 97.12 92 ARG A C 1
ATOM 716 O O . ARG A 1 92 ? -13.806 8.955 4.407 1.00 97.12 92 ARG A O 1
ATOM 723 N N . VAL A 1 93 ? -11.908 7.800 4.067 1.00 96.56 93 VAL A N 1
ATOM 724 C CA . VAL A 1 93 ? -11.415 7.912 5.453 1.00 96.56 93 VAL A CA 1
ATOM 725 C C . VAL A 1 93 ? -10.543 9.161 5.662 1.00 96.56 93 VAL A C 1
ATOM 727 O O . VAL A 1 93 ? -9.793 9.254 6.634 1.00 96.56 93 VAL A O 1
ATOM 730 N N . ASN A 1 94 ? -10.635 10.141 4.756 1.00 95.50 94 ASN A N 1
ATOM 731 C CA . ASN A 1 94 ? -9.954 11.436 4.815 1.00 95.50 94 ASN A CA 1
ATOM 732 C C . ASN A 1 94 ? -8.418 11.361 4.832 1.00 95.50 94 ASN A C 1
ATOM 734 O O . ASN A 1 94 ? -7.781 12.288 5.326 1.00 95.50 94 ASN A O 1
ATOM 738 N N . GLN A 1 95 ? -7.812 10.284 4.315 1.00 96.00 95 GLN A N 1
ATOM 739 C CA . GLN A 1 95 ? -6.350 10.156 4.187 1.00 96.00 95 GLN A CA 1
ATOM 740 C C . GLN A 1 95 ? -5.567 10.332 5.509 1.00 96.00 95 GLN A C 1
ATOM 742 O O . GLN A 1 95 ? -4.446 10.840 5.523 1.00 96.00 95 GLN A O 1
ATOM 747 N N . ARG A 1 96 ? -6.177 9.947 6.642 1.00 95.38 96 ARG A N 1
ATOM 748 C CA . ARG A 1 96 ? -5.613 10.090 8.005 1.00 95.38 96 ARG A CA 1
ATOM 749 C C . ARG A 1 96 ? -5.251 8.767 8.676 1.00 95.38 96 ARG A C 1
ATOM 751 O O . ARG A 1 96 ? -4.827 8.755 9.828 1.00 95.38 96 ARG A O 1
ATOM 758 N N . PHE A 1 97 ? -5.453 7.650 7.985 1.00 95.75 97 PHE A N 1
ATOM 759 C CA . PHE A 1 97 ? -5.327 6.318 8.564 1.00 95.75 97 PHE A CA 1
ATOM 760 C C . PHE A 1 97 ? -4.284 5.490 7.825 1.00 95.75 97 PHE A C 1
ATOM 762 O O . PHE A 1 97 ? -4.142 5.585 6.607 1.00 95.75 97 PHE A O 1
ATOM 769 N N . GLY A 1 98 ? -3.555 4.673 8.582 1.00 94.19 98 GLY A N 1
ATOM 770 C CA . GLY A 1 98 ? -2.583 3.736 8.034 1.00 94.19 98 GLY A CA 1
ATOM 771 C C . GLY A 1 98 ? -3.229 2.498 7.409 1.00 94.19 98 GLY A C 1
ATOM 772 O O . GLY A 1 98 ? -4.430 2.248 7.540 1.00 94.19 98 GLY A O 1
ATOM 773 N N . MET A 1 99 ? -2.389 1.689 6.763 1.00 95.00 99 MET A N 1
ATOM 774 C CA . MET A 1 99 ? -2.789 0.511 5.986 1.00 95.00 99 MET A CA 1
ATOM 775 C C . MET A 1 99 ? -3.691 -0.462 6.749 1.00 95.00 99 MET A C 1
ATOM 777 O O . MET A 1 99 ? -4.723 -0.853 6.217 1.00 95.00 99 MET A O 1
ATOM 781 N N . GLY A 1 100 ? -3.352 -0.812 7.995 1.00 95.00 100 GLY A N 1
ATOM 782 C CA . GLY A 1 100 ? -4.140 -1.770 8.779 1.00 95.00 100 GLY A CA 1
ATOM 783 C C . GLY A 1 100 ? -5.604 -1.349 8.925 1.00 95.00 100 GLY A C 1
ATOM 784 O O . GLY A 1 100 ? -6.502 -2.125 8.618 1.00 95.00 100 GLY A O 1
ATOM 785 N N . TYR A 1 101 ? -5.843 -0.085 9.282 1.00 97.06 101 TYR A N 1
ATOM 786 C CA . TYR A 1 101 ? -7.195 0.455 9.432 1.00 97.06 101 TYR A CA 1
ATOM 787 C C . TYR A 1 101 ? -7.952 0.518 8.099 1.00 97.06 101 TYR A C 1
ATOM 789 O O . TYR A 1 101 ? -9.134 0.194 8.034 1.00 97.06 101 TYR A O 1
ATOM 797 N N . VAL A 1 102 ? -7.276 0.905 7.013 1.00 97.88 102 VAL A N 1
ATOM 798 C CA . VAL A 1 102 ? -7.894 0.916 5.678 1.00 97.88 102 VAL A CA 1
ATOM 799 C C . VAL A 1 102 ? -8.329 -0.494 5.271 1.00 97.88 102 VAL A C 1
ATOM 801 O O . VAL A 1 102 ? -9.453 -0.667 4.803 1.00 97.88 102 VAL A O 1
ATOM 804 N N . VAL A 1 103 ? -7.500 -1.514 5.518 1.00 98.12 103 VAL A N 1
ATOM 805 C CA . VAL A 1 103 ? -7.863 -2.915 5.252 1.00 98.12 103 VAL A CA 1
ATOM 806 C C . VAL A 1 103 ? -9.040 -3.367 6.122 1.00 98.12 103 VAL A C 1
ATOM 808 O O . VAL A 1 103 ? -9.934 -4.055 5.628 1.00 98.12 103 VAL A O 1
ATOM 811 N N . GLU A 1 104 ? -9.083 -2.972 7.396 1.00 98.00 104 GLU A N 1
ATOM 812 C CA . GLU A 1 104 ? -10.222 -3.253 8.280 1.00 98.00 104 GLU A CA 1
ATOM 813 C C . GLU A 1 104 ? -11.534 -2.669 7.734 1.00 98.00 104 GLU A C 1
ATOM 815 O O . GLU A 1 104 ? -12.546 -3.372 7.712 1.00 98.00 104 GLU A O 1
ATOM 820 N N . VAL A 1 105 ? -11.516 -1.431 7.228 1.00 98.19 105 VAL A N 1
ATOM 821 C CA . VAL A 1 105 ? -12.691 -0.802 6.599 1.00 98.19 105 VAL A CA 1
ATOM 822 C C . VAL A 1 105 ? -13.101 -1.551 5.328 1.00 98.19 105 VAL A C 1
ATOM 824 O O . VAL A 1 105 ? -14.275 -1.897 5.184 1.00 98.19 105 VAL A O 1
ATOM 827 N N . ILE A 1 106 ? -12.154 -1.867 4.435 1.00 98.38 106 ILE A N 1
ATOM 828 C CA . ILE A 1 106 ? -12.437 -2.597 3.183 1.00 98.38 106 ILE A CA 1
ATOM 829 C C . ILE A 1 106 ? -13.072 -3.963 3.470 1.00 98.38 106 ILE A C 1
ATOM 831 O O . ILE A 1 106 ? -14.027 -4.359 2.799 1.00 98.38 106 ILE A O 1
ATOM 835 N N . ARG A 1 107 ? -12.567 -4.679 4.480 1.00 98.12 107 ARG A N 1
ATOM 836 C CA . ARG A 1 107 ? -13.053 -6.017 4.847 1.00 98.12 107 ARG A CA 1
ATOM 837 C C . ARG A 1 107 ? -14.297 -6.002 5.731 1.00 98.12 107 ARG A C 1
ATOM 839 O O . ARG A 1 107 ? -14.898 -7.053 5.932 1.00 98.12 107 ARG A O 1
ATOM 846 N N . GLY A 1 108 ? -14.708 -4.838 6.229 1.00 97.31 108 GLY A N 1
ATOM 847 C CA . GLY A 1 108 ? -15.898 -4.710 7.066 1.00 97.31 108 GLY A CA 1
ATOM 848 C C . GLY A 1 108 ? -15.685 -5.229 8.489 1.00 97.31 108 GLY A C 1
ATOM 849 O O . GLY A 1 108 ? -16.569 -5.879 9.048 1.00 97.31 108 GLY A O 1
ATOM 850 N N . ALA A 1 109 ? -14.495 -5.014 9.056 1.00 96.81 109 ALA A N 1
ATOM 851 C CA . ALA A 1 109 ? -14.193 -5.420 10.422 1.00 96.81 109 ALA A CA 1
ATOM 852 C C . ALA A 1 109 ? -15.057 -4.638 11.425 1.00 96.81 109 ALA A C 1
ATOM 854 O O . ALA A 1 109 ? -15.125 -3.412 11.393 1.00 96.81 109 ALA A O 1
ATOM 855 N N . ASN A 1 110 ? -15.683 -5.350 12.361 1.00 93.81 110 ASN A N 1
ATOM 856 C CA . ASN A 1 110 ? -16.571 -4.748 13.350 1.00 93.81 110 ASN A CA 1
ATOM 857 C C . ASN A 1 110 ? -15.813 -4.380 14.635 1.00 93.81 110 ASN A C 1
ATOM 859 O O . ASN A 1 110 ? -15.958 -5.048 15.661 1.00 93.81 110 ASN A O 1
ATOM 863 N N . ASN A 1 111 ? -14.981 -3.338 14.578 1.00 94.50 111 ASN A N 1
ATOM 864 C CA . ASN A 1 111 ? -14.253 -2.837 15.746 1.00 94.50 111 ASN A CA 1
ATOM 865 C C . ASN A 1 111 ? -14.783 -1.477 16.227 1.00 94.50 111 ASN A C 1
ATOM 867 O O . ASN A 1 111 ? -15.455 -0.747 15.497 1.00 94.50 111 ASN A O 1
ATOM 871 N N . GLN A 1 112 ? -14.498 -1.149 17.491 1.00 95.81 112 GLN A N 1
ATOM 872 C CA . GLN A 1 112 ? -15.003 0.072 18.123 1.00 95.81 112 GLN A CA 1
ATOM 873 C C . GLN A 1 112 ? -14.534 1.328 17.385 1.00 95.81 112 GLN A C 1
ATOM 875 O O . GLN A 1 112 ? -15.343 2.198 17.091 1.00 95.81 112 GLN A O 1
ATOM 880 N N . ARG A 1 113 ? -13.261 1.361 16.978 1.00 95.88 113 ARG A N 1
ATOM 881 C CA . ARG A 1 113 ? -12.662 2.495 16.271 1.00 95.88 113 ARG A CA 1
ATOM 882 C C . ARG A 1 113 ? -13.394 2.810 14.963 1.00 95.88 113 ARG A C 1
ATOM 884 O O . ARG A 1 113 ? -13.607 3.974 14.653 1.00 95.88 113 ARG A O 1
ATOM 891 N N . ILE A 1 114 ? -13.789 1.804 14.184 1.00 97.38 114 ILE A N 1
ATOM 892 C CA . ILE A 1 114 ? -14.566 2.006 12.951 1.00 97.38 114 ILE A CA 1
ATOM 893 C C . ILE A 1 114 ? -15.921 2.655 13.250 1.00 97.38 114 ILE A C 1
ATOM 895 O O . ILE A 1 114 ? -16.297 3.593 12.545 1.00 97.38 114 ILE A O 1
ATOM 899 N N . ARG A 1 115 ? -16.610 2.215 14.309 1.00 96.62 115 ARG A N 1
ATOM 900 C CA . ARG A 1 115 ? -17.895 2.792 14.740 1.00 96.62 115 ARG A CA 1
ATOM 901 C C . ARG A 1 115 ? -17.741 4.216 15.271 1.00 96.62 115 ARG A C 1
ATOM 903 O O . ARG A 1 115 ? -18.554 5.072 14.938 1.00 96.62 115 ARG A O 1
ATOM 910 N N . ASP A 1 116 ? -16.680 4.486 16.028 1.00 96.69 116 ASP A N 1
ATOM 911 C CA . ASP A 1 116 ? -16.396 5.814 16.588 1.00 96.69 116 ASP A CA 1
ATOM 912 C C . ASP A 1 116 ? -16.181 6.862 15.486 1.00 96.69 116 ASP A C 1
ATOM 914 O O . ASP A 1 116 ? -16.662 7.988 15.591 1.00 96.69 116 ASP A O 1
ATOM 918 N N . TYR A 1 117 ? -15.507 6.481 14.394 1.00 96.69 117 TYR A N 1
ATOM 919 C CA . TYR A 1 117 ? -15.348 7.337 13.212 1.00 96.69 117 TYR A CA 1
ATOM 920 C C . TYR A 1 117 ? -16.549 7.287 12.247 1.00 96.69 117 TYR A C 1
ATOM 922 O O . TYR A 1 117 ? -16.553 7.999 11.243 1.00 96.69 117 TYR A O 1
ATOM 930 N N . GLY A 1 118 ? -17.567 6.462 12.515 1.00 96.75 118 GLY A N 1
ATOM 931 C CA . GLY A 1 118 ? -18.738 6.285 11.648 1.00 96.75 118 GLY A CA 1
ATOM 932 C C . GLY A 1 118 ? -18.420 5.670 10.281 1.00 96.75 118 GLY A C 1
ATOM 933 O O . GLY A 1 118 ? -19.179 5.849 9.324 1.00 96.75 118 GLY A O 1
ATOM 934 N N . HIS A 1 119 ? -17.283 4.982 10.157 1.00 97.88 119 HIS A N 1
ATOM 935 C CA . HIS A 1 119 ? -16.823 4.408 8.893 1.00 97.88 119 HIS A CA 1
ATOM 936 C C . HIS A 1 119 ? -17.545 3.109 8.518 1.00 97.88 119 HIS A C 1
ATOM 938 O O . HIS A 1 119 ? -17.490 2.701 7.361 1.00 97.88 119 HIS A O 1
ATOM 944 N N . ASP A 1 120 ? -18.288 2.516 9.452 1.00 97.12 120 ASP A N 1
ATOM 945 C CA . ASP A 1 120 ? -19.253 1.437 9.221 1.00 97.12 120 ASP A CA 1
ATOM 946 C C . ASP A 1 120 ? -20.421 1.859 8.309 1.00 97.12 120 ASP A C 1
ATOM 948 O O . ASP A 1 120 ? -21.061 1.015 7.684 1.00 97.12 120 ASP A O 1
ATOM 952 N N . LYS A 1 121 ? -20.681 3.168 8.188 1.00 96.44 121 LYS A N 1
ATOM 953 C CA . LYS A 1 121 ? -21.757 3.733 7.352 1.00 96.44 121 LYS A CA 1
ATOM 954 C C . LYS A 1 121 ? -21.305 4.105 5.937 1.00 96.44 121 LYS A C 1
ATOM 956 O O . LYS A 1 121 ? -22.124 4.516 5.113 1.00 96.44 121 LYS A O 1
ATOM 961 N N . LEU A 1 122 ? -20.007 4.016 5.641 1.00 96.44 122 LEU A N 1
ATOM 962 C CA . LEU A 1 122 ? -19.476 4.348 4.321 1.00 96.44 122 LEU A CA 1
ATOM 963 C C . LEU A 1 122 ? -19.849 3.265 3.304 1.00 96.44 122 LEU A C 1
ATOM 965 O O . LEU A 1 122 ? -19.770 2.079 3.595 1.00 96.44 122 LEU A O 1
ATOM 969 N N . LYS A 1 123 ? -20.139 3.656 2.055 1.00 95.56 123 LYS A N 1
ATOM 970 C CA . LYS A 1 123 ? -20.428 2.692 0.971 1.00 95.56 123 LYS A CA 1
ATOM 971 C C . LYS A 1 123 ? -19.292 1.693 0.713 1.00 95.56 123 LYS A C 1
ATOM 973 O O . LYS A 1 123 ? -19.555 0.599 0.239 1.00 95.56 123 LYS A O 1
ATOM 978 N N . VAL A 1 124 ? -18.050 2.080 1.014 1.00 95.38 124 VAL A N 1
ATOM 979 C CA . VAL A 1 124 ? -16.853 1.233 0.860 1.00 95.38 124 VAL A CA 1
ATOM 980 C C . VAL A 1 124 ? -16.697 0.179 1.952 1.00 95.38 124 VAL A C 1
ATOM 982 O O . VAL A 1 124 ? -15.905 -0.748 1.798 1.00 95.38 124 VAL A O 1
ATOM 985 N N . TYR A 1 125 ? -17.440 0.308 3.052 1.00 97.88 125 TYR A N 1
ATOM 986 C CA . TYR A 1 125 ? -17.313 -0.582 4.193 1.00 97.88 125 TYR A CA 1
ATOM 987 C C . TYR A 1 125 ? -17.711 -2.015 3.826 1.00 97.88 125 TYR A C 1
ATOM 989 O O . TYR A 1 125 ? -18.840 -2.294 3.416 1.00 97.88 125 TYR A O 1
ATOM 997 N N . GLY A 1 126 ? -16.768 -2.943 3.974 1.00 97.38 126 GLY A N 1
ATOM 998 C CA . GLY A 1 126 ? -16.995 -4.352 3.668 1.00 97.38 126 GLY A CA 1
ATOM 999 C C . GLY A 1 126 ? -17.159 -4.673 2.181 1.00 97.38 126 GLY A C 1
ATOM 1000 O O . GLY A 1 126 ? -17.660 -5.760 1.885 1.00 97.38 126 GLY A O 1
ATOM 1001 N N . MET A 1 127 ? -16.776 -3.781 1.257 1.00 97.56 127 MET A N 1
ATOM 1002 C CA . MET A 1 127 ? -16.803 -4.065 -0.188 1.00 97.56 127 MET A CA 1
ATOM 1003 C C . MET A 1 127 ? -15.813 -5.160 -0.606 1.00 97.56 127 MET A C 1
ATOM 1005 O O . MET A 1 127 ? -16.026 -5.789 -1.633 1.00 97.56 127 MET A O 1
ATOM 1009 N N . GLY A 1 128 ? -14.761 -5.397 0.182 1.00 97.06 128 GLY A N 1
ATOM 1010 C CA . GLY A 1 128 ? -13.727 -6.400 -0.084 1.00 97.06 128 GLY A CA 1
ATOM 1011 C C . GLY A 1 128 ? -13.721 -7.572 0.894 1.00 97.06 128 GLY A C 1
ATOM 1012 O O . GLY A 1 128 ? -12.664 -8.146 1.166 1.00 97.06 128 GLY A O 1
ATOM 1013 N N . ARG A 1 129 ? -14.872 -7.881 1.504 1.00 96.81 129 ARG A N 1
ATOM 1014 C CA . ARG A 1 129 ? -15.010 -8.928 2.537 1.00 96.81 129 ARG A CA 1
ATOM 1015 C C . ARG A 1 129 ? -14.705 -10.343 2.036 1.00 96.81 129 ARG A C 1
ATOM 1017 O O . ARG A 1 129 ? -14.375 -11.212 2.836 1.00 96.81 129 ARG A O 1
ATOM 1024 N N . ASP A 1 130 ? -14.849 -10.561 0.735 1.00 96.56 130 ASP A N 1
ATOM 1025 C CA . ASP A 1 130 ? -14.614 -11.815 0.020 1.00 96.56 130 ASP A CA 1
ATOM 1026 C C . ASP A 1 130 ? -13.121 -12.148 -0.122 1.00 96.56 130 ASP A C 1
ATOM 1028 O O . ASP A 1 130 ? -12.773 -13.297 -0.388 1.00 96.56 130 ASP A O 1
ATOM 1032 N N . LYS A 1 131 ? -12.235 -11.169 0.106 1.00 97.31 131 LYS A N 1
ATOM 1033 C CA . LYS A 1 131 ? -10.782 -11.331 -0.007 1.00 97.31 131 LYS A CA 1
ATOM 1034 C C . LYS A 1 131 ? -10.085 -11.255 1.353 1.00 97.31 131 LYS A C 1
ATOM 1036 O O . LYS A 1 131 ? -10.575 -10.662 2.326 1.00 97.31 131 LYS A O 1
ATOM 1041 N N . SER A 1 132 ? -8.924 -11.904 1.437 1.00 97.56 132 SER A N 1
ATOM 1042 C CA . SER A 1 132 ? -8.161 -12.002 2.683 1.00 97.56 132 SER A CA 1
ATOM 1043 C C . SER A 1 132 ? -7.541 -10.661 3.091 1.00 97.56 132 SER A C 1
ATOM 1045 O O . SER A 1 132 ? -7.498 -9.700 2.320 1.00 97.56 132 SER A O 1
ATOM 1047 N N . HIS A 1 133 ? -7.055 -10.582 4.330 1.00 96.19 133 HIS A N 1
ATOM 1048 C CA . HIS A 1 133 ? -6.293 -9.419 4.783 1.00 96.19 133 HIS A CA 1
ATOM 1049 C C . HIS A 1 133 ? -5.000 -9.257 3.973 1.00 96.19 133 HIS A C 1
ATOM 1051 O O . HIS A 1 133 ? -4.692 -8.143 3.548 1.00 96.19 133 HIS A O 1
ATOM 1057 N N . GLU A 1 134 ? -4.281 -10.354 3.704 1.00 93.50 134 GLU A N 1
ATOM 1058 C CA . GLU A 1 134 ? -3.032 -10.306 2.936 1.00 93.50 134 GLU A CA 1
ATOM 1059 C C . GLU A 1 134 ? -3.256 -9.801 1.508 1.00 93.50 134 GLU A C 1
ATOM 1061 O O . GLU A 1 134 ? -2.432 -9.039 1.003 1.00 93.50 134 GLU A O 1
ATOM 1066 N N . HIS A 1 135 ? -4.387 -10.157 0.884 1.00 95.19 135 HIS A N 1
ATOM 1067 C CA . HIS A 1 135 ? -4.754 -9.654 -0.443 1.00 95.19 135 HIS A CA 1
ATOM 1068 C C . HIS A 1 135 ? -4.787 -8.125 -0.472 1.00 95.19 135 HIS A C 1
ATOM 1070 O O . HIS A 1 135 ? -4.110 -7.495 -1.281 1.00 95.19 135 HIS A O 1
ATOM 1076 N N . TRP A 1 136 ? -5.524 -7.509 0.455 1.00 97.50 136 TRP A N 1
ATOM 1077 C CA . TRP A 1 136 ? -5.661 -6.052 0.503 1.00 97.50 136 TRP A CA 1
ATOM 1078 C C . TRP A 1 136 ? -4.373 -5.344 0.915 1.00 97.50 136 TRP A C 1
ATOM 1080 O O . TRP A 1 136 ? -4.077 -4.267 0.397 1.00 97.50 136 TRP A O 1
ATOM 1090 N N . VAL A 1 137 ? -3.574 -5.956 1.793 1.00 94.75 137 VAL A N 1
ATOM 1091 C CA . VAL A 1 137 ? -2.219 -5.471 2.094 1.00 94.75 137 VAL A CA 1
ATOM 1092 C C . VAL A 1 137 ? -1.356 -5.473 0.830 1.00 94.75 137 VAL A C 1
ATOM 1094 O O . VAL A 1 137 ? -0.696 -4.471 0.554 1.00 94.75 137 VAL A O 1
ATOM 1097 N N . SER A 1 138 ? -1.388 -6.549 0.036 1.00 92.06 138 SER A N 1
ATOM 1098 C CA . SER A 1 138 ? -0.652 -6.636 -1.233 1.00 92.06 138 SER A CA 1
ATOM 1099 C C . SER A 1 138 ? -1.114 -5.569 -2.228 1.00 92.06 138 SER A C 1
ATOM 1101 O O . SER A 1 138 ? -0.278 -4.828 -2.743 1.00 92.06 138 SER A O 1
ATOM 1103 N N . VAL A 1 139 ? -2.427 -5.410 -2.433 1.00 95.25 139 VAL A N 1
ATOM 1104 C CA . VAL A 1 139 ? -2.988 -4.379 -3.327 1.00 95.25 139 VAL A CA 1
ATOM 1105 C C . VAL A 1 139 ? -2.508 -2.985 -2.923 1.00 95.25 139 VAL A C 1
ATOM 1107 O O . VAL A 1 139 ? -1.957 -2.262 -3.749 1.00 95.25 139 VAL A O 1
ATOM 1110 N N . ILE A 1 140 ? -2.649 -2.607 -1.649 1.00 96.06 140 ILE A N 1
ATOM 1111 C CA . ILE A 1 140 ? -2.243 -1.272 -1.185 1.00 96.06 140 ILE A CA 1
ATOM 1112 C C . ILE A 1 140 ? -0.729 -1.071 -1.339 1.00 96.06 140 ILE A C 1
ATOM 1114 O O . ILE A 1 140 ? -0.306 0.011 -1.744 1.00 96.06 140 ILE A O 1
ATOM 1118 N N . ARG A 1 141 ? 0.098 -2.092 -1.067 1.00 92.31 141 ARG A N 1
ATOM 1119 C CA . ARG A 1 141 ? 1.551 -2.014 -1.311 1.00 92.31 141 ARG A CA 1
ATOM 1120 C C . ARG A 1 141 ? 1.861 -1.752 -2.781 1.00 92.31 141 ARG A C 1
ATOM 1122 O O . ARG A 1 141 ? 2.671 -0.880 -3.069 1.00 92.31 141 ARG A O 1
ATOM 1129 N N . GLN A 1 142 ? 1.191 -2.437 -3.704 1.00 91.44 142 GLN A N 1
ATOM 1130 C CA . GLN A 1 142 ? 1.387 -2.205 -5.137 1.00 91.44 142 GLN A CA 1
ATOM 1131 C C . GLN A 1 142 ? 0.978 -0.783 -5.545 1.00 91.44 142 GLN A C 1
ATOM 1133 O O . GLN A 1 142 ? 1.713 -0.133 -6.283 1.00 91.44 142 GLN A O 1
ATOM 1138 N N . LEU A 1 143 ? -0.122 -0.246 -5.004 1.00 94.06 143 LEU A N 1
ATOM 1139 C CA . LEU A 1 143 ? -0.514 1.152 -5.237 1.00 94.06 143 LEU A CA 1
ATOM 1140 C C . LEU A 1 143 ? 0.536 2.149 -4.721 1.00 94.06 143 LEU A C 1
ATOM 1142 O O . LEU A 1 143 ? 0.768 3.178 -5.357 1.00 94.06 143 LEU A O 1
ATOM 1146 N N . ILE A 1 144 ? 1.198 1.836 -3.603 1.00 91.50 144 ILE A N 1
ATOM 1147 C CA . ILE A 1 144 ? 2.328 2.626 -3.096 1.00 91.50 144 ILE A CA 1
ATOM 1148 C C . ILE A 1 144 ? 3.527 2.526 -4.042 1.00 91.50 144 ILE A C 1
ATOM 1150 O O . ILE A 1 144 ? 4.113 3.539 -4.415 1.00 91.50 144 ILE A O 1
ATOM 1154 N N . HIS A 1 145 ? 3.870 1.316 -4.479 1.00 90.12 145 HIS A N 1
ATOM 1155 C CA . HIS A 1 145 ? 4.990 1.074 -5.389 1.00 90.12 145 HIS A CA 1
ATOM 1156 C C . HIS A 1 145 ? 4.813 1.740 -6.757 1.00 90.12 145 HIS A C 1
ATOM 1158 O O . HIS A 1 145 ? 5.808 2.099 -7.381 1.00 90.12 145 HIS A O 1
ATOM 1164 N N . LEU A 1 146 ? 3.569 1.907 -7.211 1.00 89.38 146 LEU A N 1
ATOM 1165 C CA . LEU A 1 146 ? 3.205 2.633 -8.432 1.00 89.38 146 LEU A CA 1
ATOM 1166 C C . LEU A 1 146 ? 3.115 4.155 -8.225 1.00 89.38 146 LEU A C 1
ATOM 1168 O O . LEU A 1 146 ? 2.861 4.888 -9.176 1.00 89.38 146 LEU A O 1
ATOM 1172 N N . GLY A 1 147 ? 3.296 4.646 -6.995 1.00 89.50 147 GLY A N 1
ATOM 1173 C CA . GLY A 1 147 ? 3.229 6.071 -6.676 1.00 89.50 147 GLY A CA 1
ATOM 1174 C C . GLY A 1 147 ? 1.814 6.656 -6.681 1.00 89.50 147 GLY A C 1
ATOM 1175 O O . GLY A 1 147 ? 1.671 7.874 -6.691 1.00 89.50 147 GLY A O 1
ATOM 1176 N N . LEU A 1 148 ? 0.767 5.822 -6.663 1.00 92.75 148 LEU A N 1
ATOM 1177 C CA . LEU A 1 148 ? -0.638 6.250 -6.552 1.00 92.75 148 LEU A CA 1
ATOM 1178 C C . LEU A 1 148 ? -1.001 6.615 -5.103 1.00 92.75 148 LEU A C 1
ATOM 1180 O O . LEU A 1 148 ? -1.871 7.446 -4.841 1.00 92.75 148 LEU A O 1
ATOM 1184 N N . VAL A 1 149 ? -0.321 5.982 -4.148 1.00 94.31 149 VAL A N 1
ATOM 1185 C CA . VAL A 1 149 ? -0.501 6.193 -2.710 1.00 94.31 149 VAL A CA 1
ATOM 1186 C C . VAL A 1 149 ? 0.856 6.473 -2.073 1.00 94.31 149 VAL A C 1
ATOM 1188 O O . VAL A 1 149 ? 1.845 5.826 -2.400 1.00 94.31 149 VAL A O 1
ATOM 1191 N N . THR A 1 150 ? 0.917 7.397 -1.123 1.00 91.69 150 THR A N 1
ATOM 1192 C CA . THR A 1 150 ? 2.101 7.632 -0.287 1.00 91.69 150 THR A CA 1
ATOM 1193 C C . THR A 1 150 ? 1.803 7.328 1.175 1.00 91.69 150 THR A C 1
ATOM 1195 O O . THR A 1 150 ? 0.654 7.355 1.622 1.00 91.69 150 THR A O 1
ATOM 1198 N N . GLN A 1 151 ? 2.854 7.010 1.933 1.00 89.94 151 GLN A N 1
ATOM 1199 C CA . GLN A 1 151 ? 2.789 6.846 3.383 1.00 89.94 151 GLN A CA 1
ATOM 1200 C C . GLN A 1 151 ? 3.409 8.059 4.065 1.00 89.94 151 GLN A C 1
ATOM 1202 O O . GLN A 1 151 ? 4.616 8.282 3.994 1.00 89.94 151 GLN A O 1
ATOM 1207 N N . ASN A 1 152 ? 2.579 8.841 4.751 1.00 86.69 152 ASN A N 1
ATOM 1208 C CA . ASN A 1 152 ? 3.036 10.016 5.475 1.00 86.69 152 ASN A CA 1
ATOM 1209 C C . ASN A 1 152 ? 3.508 9.634 6.880 1.00 86.69 152 ASN A C 1
ATOM 1211 O O . ASN A 1 152 ? 2.708 9.425 7.795 1.00 86.69 152 ASN A O 1
ATOM 1215 N N . ILE A 1 153 ? 4.825 9.556 7.054 1.00 78.44 153 ILE A N 1
ATOM 1216 C CA . ILE A 1 153 ? 5.447 9.092 8.304 1.00 78.44 153 ILE A CA 1
ATOM 1217 C C . ILE A 1 153 ? 5.240 10.088 9.439 1.00 78.44 153 ILE A C 1
ATOM 1219 O O . ILE A 1 153 ? 5.000 9.679 10.573 1.00 78.44 153 ILE A O 1
ATOM 1223 N N . ALA A 1 154 ? 5.224 11.385 9.124 1.00 79.88 154 ALA A N 1
ATOM 1224 C CA . ALA A 1 154 ? 4.924 12.434 10.094 1.00 79.88 154 ALA A CA 1
ATOM 1225 C C . ALA A 1 154 ? 3.481 12.347 10.628 1.00 79.88 154 ALA A C 1
ATOM 1227 O O . ALA A 1 154 ? 3.199 12.849 11.711 1.00 79.88 154 ALA A O 1
ATOM 1228 N N . GLN A 1 155 ? 2.578 11.683 9.899 1.00 83.19 155 GLN A N 1
ATOM 1229 C CA . GLN A 1 155 ? 1.188 11.446 10.295 1.00 83.19 155 GLN A CA 1
ATOM 1230 C C . GLN A 1 155 ? 0.927 9.964 10.599 1.00 83.19 155 GLN A C 1
ATOM 1232 O O . GLN A 1 155 ? -0.041 9.386 10.111 1.00 83.19 155 GLN A O 1
ATOM 1237 N N . HIS A 1 156 ? 1.797 9.326 11.389 1.00 80.31 156 HIS A N 1
ATOM 1238 C CA . HIS A 1 156 ? 1.641 7.926 11.817 1.00 80.31 156 HIS A CA 1
ATOM 1239 C C . HIS A 1 156 ? 1.447 6.935 10.651 1.00 80.31 156 HIS A C 1
ATOM 1241 O O . HIS A 1 156 ? 0.643 6.004 10.730 1.00 80.31 156 HIS A O 1
ATOM 1247 N N . SER A 1 157 ? 2.191 7.127 9.556 1.00 84.69 157 SER A N 1
ATOM 1248 C CA . SER A 1 157 ? 2.083 6.327 8.324 1.00 84.69 157 SER A CA 1
ATOM 1249 C C . SER A 1 157 ? 0.688 6.363 7.681 1.00 84.69 157 SER A C 1
ATOM 1251 O O . SER A 1 157 ? 0.240 5.365 7.107 1.00 84.69 157 SER A O 1
ATOM 1253 N N . ALA A 1 158 ? -0.011 7.500 7.776 1.00 93.25 158 ALA A N 1
ATOM 1254 C CA . ALA A 1 158 ? -1.282 7.710 7.092 1.00 93.25 158 ALA A CA 1
ATOM 1255 C C . ALA A 1 158 ? -1.127 7.534 5.575 1.00 93.25 158 ALA A C 1
ATOM 1257 O O . ALA A 1 158 ? -0.167 8.026 4.977 1.00 93.25 158 ALA A O 1
ATOM 1258 N N . LEU A 1 159 ? -2.083 6.837 4.959 1.00 95.94 159 LEU A N 1
ATOM 1259 C CA . LEU A 1 159 ? -2.142 6.674 3.512 1.00 95.94 159 LEU A CA 1
ATOM 1260 C C . LEU A 1 159 ? -2.741 7.923 2.869 1.00 95.94 159 LEU A C 1
ATOM 1262 O O . LEU A 1 159 ? -3.839 8.346 3.237 1.00 95.94 159 LEU A O 1
ATOM 1266 N N . GLN A 1 160 ? -2.032 8.488 1.896 1.00 95.75 160 GLN A N 1
ATOM 1267 C CA . GLN A 1 160 ? -2.442 9.685 1.166 1.00 95.75 160 GLN A CA 1
ATOM 1268 C C . GLN A 1 160 ? -2.454 9.402 -0.336 1.00 95.75 160 GLN A C 1
ATOM 1270 O O . GLN A 1 160 ? -1.584 8.700 -0.843 1.00 95.75 160 GLN A O 1
ATOM 1275 N N . LEU A 1 161 ? -3.459 9.919 -1.040 1.00 95.62 161 LEU A N 1
ATOM 1276 C CA . LEU A 1 161 ? -3.536 9.815 -2.496 1.00 95.62 161 LEU A CA 1
ATOM 1277 C C . LEU A 1 161 ? -2.585 10.831 -3.133 1.00 95.62 161 LEU A C 1
ATOM 1279 O O . LEU A 1 161 ? -2.457 11.954 -2.636 1.00 95.62 161 LEU A O 1
ATOM 1283 N N . THR A 1 162 ? -1.942 10.450 -4.231 1.00 91.69 162 THR A N 1
ATOM 1284 C CA . THR A 1 162 ? -1.133 11.363 -5.051 1.00 91.69 162 THR A CA 1
ATOM 1285 C C . THR A 1 162 ? -1.949 11.911 -6.220 1.00 91.69 162 THR A C 1
ATOM 1287 O O . THR A 1 162 ? -3.083 11.497 -6.459 1.00 91.69 162 THR A O 1
ATOM 1290 N N . GLU A 1 163 ? -1.378 12.842 -6.986 1.00 87.75 163 GLU A N 1
ATOM 1291 C CA . GLU A 1 163 ? -2.008 13.320 -8.224 1.00 87.75 163 GLU A CA 1
ATOM 1292 C C . GLU A 1 163 ? -2.220 12.199 -9.246 1.00 87.75 163 GLU A C 1
ATOM 1294 O O . GLU A 1 163 ? -3.214 12.220 -9.964 1.00 87.75 163 GLU A O 1
ATOM 1299 N N . ALA A 1 164 ? -1.346 11.188 -9.253 1.00 86.06 164 ALA A N 1
ATOM 1300 C CA . ALA A 1 164 ? -1.449 10.039 -10.147 1.00 86.06 164 ALA A CA 1
ATOM 1301 C C . ALA A 1 164 ? -2.663 9.138 -9.848 1.00 86.06 164 ALA A C 1
ATOM 1303 O O . ALA A 1 164 ? -3.011 8.304 -10.675 1.00 86.06 164 ALA A O 1
ATOM 1304 N N . ALA A 1 165 ? -3.306 9.292 -8.683 1.00 82.81 165 ALA A N 1
ATOM 1305 C CA . ALA A 1 165 ? -4.511 8.548 -8.316 1.00 82.81 165 ALA A CA 1
ATOM 1306 C C . ALA A 1 165 ? -5.830 9.200 -8.775 1.00 82.81 165 ALA A C 1
ATOM 1308 O O . ALA A 1 165 ? -6.889 8.636 -8.484 1.00 82.81 165 ALA A O 1
ATOM 1309 N N . ARG A 1 166 ? -5.786 10.384 -9.407 1.00 69.00 166 ARG A N 1
ATOM 1310 C CA . ARG A 1 166 ? -6.980 11.055 -9.952 1.00 69.00 166 ARG A CA 1
ATOM 1311 C C . ARG A 1 166 ? -7.476 10.430 -11.247 1.00 69.00 166 ARG A C 1
ATOM 1313 O O . ARG A 1 166 ? -6.632 10.007 -12.062 1.00 69.00 166 ARG A O 1
#

InterPro domains:
  IPR018982 RQC domain [PF09382] (73-166)
  IPR018982 RQC domain [SM00956] (78-166)
  IPR032284 ATP-dependent DNA helicase RecQ, zinc-binding domain [PF16124] (9-71)
  IPR036388 Winged helix-like DNA-binding domain superfamily [G3DSA:1.10.10.10] (8-166)
  IPR036390 Winged helix DNA-binding domain superfamily [SSF46785] (69-166)

Secondary structure (DSSP, 8-state):
--------HHHHHHHHHHHHTSPPSHHHHHHHHHHHHHHHHHT-SS-HHHHHHHHTT----S--SSSHHHHSPPP----HHHHHHHHHHHHHTTT-S-HHHHHHHHHT---HHHHHTTGGGSTTTTTTTTS-HHHHHHHHHHHHHTTSEEEEGGGTTEEEE-GGG-

Organism: Escherichia coli (NCBI:txid562)

Sequence (166 aa):
AEAMLFYDPADMAWLRRCLEEKPQGQLQDIERHKLNAMGAFAEAQTCRRLVLLNYFGEGRQEPCGNCDICLDPPKQYDGSTDAQIALSTIGRVNQRFGMGYVVEVIRGANNQRIRDYGHDKLKVYGMGRDKSHEHWVSVIRQLIHLGLVTQNIAQHSALQLTEAAR

Foldseek 3Di:
DDDDDDDDVVVLVVVVVVLVPDDDDLVSLVVVVVSVLVVLLVVPLAASVLSVCLVVVNQDQDHDCPDPCNVPHDDDDPCPVVLCLLLVLCVVLVQLDAQVVSLCQQLQPDDPVCVVSPSNVDPNGNVNVVDDSVVSVNSVSVCSSSNQWAQDSVRVRGIDGDPVVD

pLDDT: mean 93.4, std 4.57, range [69.0, 98.38]

Radius of gyration: 16.67 Å; chains: 1; bounding box: 48×28×42 Å